Protein AF-A0AAJ5ZXT8-F1 (afdb_monomer_lite)

Secondary structure (DSSP, 8-state):
-EEEEE--STTHHHHHHHHHHTT-EEEEESSS-S-PPTTEEEEE---TTS-TTTTHHHHHHHHHTSSPPSEEEEEE-TTTTSSS-HHHHHHHHTS-HHHHHHHHHHHHHHHHHTTS-EEEEE-S-TTSS---EE-TTS----S---HHHHHHHHHHHHHSSTTTTEEEEE-

pLDDT: mean 96.76, std 3.16, range [70.38, 98.81]

Radius of gyration: 14.67 Å; chains: 1; bounding box: 32×32×39 Å

Structure (mmCIF, N/CA/C/O backbone):
data_AF-A0AAJ5ZXT8-F1
#
_entry.id   AF-A0AAJ5ZXT8-F1
#
loop_
_atom_site.group_PDB
_atom_site.id
_atom_site.type_symbol
_atom_site.label_atom_id
_atom_site.label_alt_id
_atom_site.label_comp_id
_atom_site.label_asym_id
_atom_site.label_entity_id
_atom_site.label_seq_id
_atom_site.pdbx_PDB_ins_code
_atom_site.Cartn_x
_atom_site.Cartn_y
_atom_site.Cartn_z
_atom_site.occupancy
_atom_site.B_iso_or_equiv
_atom_site.auth_seq_id
_atom_site.auth_comp_id
_atom_site.auth_asym_id
_atom_site.auth_atom_id
_atom_site.pdbx_PDB_model_num
ATOM 1 N N . MET A 1 1 ? -12.888 7.085 12.384 1.00 92.81 1 MET A N 1
ATOM 2 C CA . MET A 1 1 ? -12.187 5.865 11.916 1.00 92.81 1 MET A CA 1
ATOM 3 C C . MET A 1 1 ? -10.776 5.880 12.484 1.00 92.81 1 MET A C 1
ATOM 5 O O . MET A 1 1 ? -10.186 6.954 12.498 1.00 92.81 1 MET A O 1
ATOM 9 N N . GLN A 1 2 ? -10.264 4.747 12.971 1.00 97.31 2 GLN A N 1
ATOM 10 C CA . GLN A 1 2 ? -8.871 4.625 13.420 1.00 97.31 2 GLN A CA 1
ATOM 11 C C . GLN A 1 2 ? -8.020 4.089 12.271 1.00 97.31 2 GLN A C 1
ATOM 13 O O . GLN A 1 2 ? -8.406 3.110 11.633 1.00 97.31 2 GLN A O 1
ATOM 18 N N . VAL A 1 3 ? -6.889 4.733 11.994 1.00 98.56 3 VAL A N 1
ATOM 19 C CA . VAL A 1 3 ? -5.961 4.302 10.946 1.00 98.56 3 VAL A CA 1
ATOM 20 C C . VAL A 1 3 ? -4.563 4.204 11.524 1.00 98.56 3 VAL A C 1
ATOM 22 O O . VAL A 1 3 ? -4.071 5.150 12.140 1.00 98.56 3 VAL A O 1
ATOM 25 N N . ARG A 1 4 ? -3.902 3.075 11.281 1.00 98.50 4 ARG A N 1
ATOM 26 C CA . ARG A 1 4 ? -2.469 2.934 11.522 1.00 98.50 4 ARG A CA 1
ATOM 27 C C . ARG A 1 4 ? -1.750 2.845 10.187 1.00 98.50 4 ARG A C 1
ATOM 29 O O . ARG A 1 4 ? -2.021 1.926 9.425 1.00 98.50 4 ARG A O 1
ATOM 36 N N . ILE A 1 5 ? -0.834 3.771 9.927 1.00 98.62 5 ILE A N 1
ATOM 37 C CA . ILE A 1 5 ? 0.020 3.761 8.739 1.00 98.62 5 ILE A CA 1
ATOM 38 C C . ILE A 1 5 ? 1.406 3.262 9.139 1.00 98.62 5 ILE A C 1
ATOM 40 O O . ILE A 1 5 ? 2.017 3.803 10.060 1.00 98.62 5 ILE A O 1
ATOM 44 N N . ILE A 1 6 ? 1.901 2.248 8.438 1.00 98.12 6 ILE A N 1
ATOM 45 C CA . ILE A 1 6 ? 3.229 1.668 8.624 1.00 98.12 6 ILE A CA 1
ATOM 46 C C . ILE A 1 6 ? 4.048 1.925 7.367 1.00 98.12 6 ILE A C 1
ATOM 48 O O . ILE A 1 6 ? 3.629 1.555 6.272 1.00 98.12 6 ILE A O 1
ATOM 52 N N . GLY A 1 7 ? 5.209 2.552 7.516 1.00 91.88 7 GLY A N 1
ATOM 53 C CA . GLY A 1 7 ? 6.116 2.824 6.405 1.00 91.88 7 GLY A CA 1
ATOM 54 C C . GLY A 1 7 ? 7.110 3.937 6.720 1.00 91.88 7 GLY A C 1
ATOM 55 O O . GLY A 1 7 ? 6.911 4.723 7.645 1.00 91.88 7 GLY A O 1
ATOM 56 N N . GLY A 1 8 ? 8.180 4.016 5.929 1.00 70.38 8 GLY A N 1
ATOM 57 C CA . GLY A 1 8 ? 9.238 5.031 6.060 1.00 70.38 8 GLY A CA 1
ATOM 58 C C . GLY A 1 8 ? 9.292 6.039 4.908 1.00 70.38 8 GLY A C 1
ATOM 59 O O . GLY A 1 8 ? 10.249 6.800 4.804 1.00 70.38 8 GLY A O 1
ATOM 60 N N . GLU A 1 9 ? 8.300 6.022 4.019 1.00 76.56 9 GLU A N 1
ATOM 61 C CA . GLU A 1 9 ? 8.407 6.612 2.684 1.00 76.56 9 GLU A CA 1
ATOM 62 C C . GLU A 1 9 ? 7.702 7.960 2.506 1.00 76.56 9 GLU A C 1
ATOM 64 O O . GLU A 1 9 ? 6.891 8.405 3.323 1.00 76.56 9 GLU A O 1
ATOM 69 N N . LYS A 1 10 ? 7.966 8.583 1.348 1.00 86.31 10 LYS A N 1
ATOM 70 C CA . LYS A 1 10 ? 7.409 9.882 0.925 1.00 86.31 10 LYS A CA 1
ATOM 71 C C . LYS A 1 10 ? 5.878 9.957 0.945 1.00 86.31 10 LYS A C 1
ATOM 73 O O . LYS A 1 10 ? 5.347 11.057 1.054 1.00 86.31 10 LYS A O 1
ATOM 78 N N . LEU A 1 11 ? 5.174 8.827 0.842 1.00 94.88 11 LEU A N 1
ATOM 79 C CA . LEU A 1 11 ? 3.708 8.786 0.843 1.00 94.88 11 LEU A CA 1
ATOM 80 C C . LEU A 1 11 ? 3.083 8.818 2.244 1.00 94.88 11 LEU A C 1
ATOM 82 O O . LEU A 1 11 ? 1.918 9.185 2.362 1.00 94.88 11 LEU A O 1
ATOM 86 N N . VAL A 1 12 ? 3.829 8.500 3.309 1.00 96.88 12 VAL A N 1
ATOM 87 C CA . VAL A 1 12 ? 3.268 8.414 4.670 1.00 96.88 12 VAL A CA 1
ATOM 88 C C . VAL A 1 12 ? 2.681 9.750 5.116 1.00 96.88 12 VAL A C 1
ATOM 90 O O . VAL A 1 12 ? 1.525 9.805 5.525 1.00 96.88 12 VAL A O 1
ATOM 93 N N . ALA A 1 13 ? 3.453 10.833 5.005 1.00 97.31 13 ALA A N 1
ATOM 94 C CA . ALA A 1 13 ? 3.009 12.165 5.408 1.00 97.31 13 ALA A CA 1
ATOM 95 C C . ALA A 1 13 ? 1.780 12.668 4.620 1.00 97.31 13 ALA A C 1
ATOM 97 O O . ALA A 1 13 ? 0.796 13.035 5.264 1.00 97.31 13 ALA A O 1
ATOM 98 N N . PRO A 1 14 ? 1.766 12.665 3.270 1.00 97.75 14 PRO A N 1
ATOM 99 C CA . PRO A 1 14 ? 0.607 13.152 2.525 1.00 97.75 14 PRO A CA 1
ATOM 100 C C . PRO A 1 14 ? -0.636 12.264 2.692 1.00 97.75 14 PRO A C 1
ATOM 102 O O . PRO A 1 14 ? -1.737 12.799 2.791 1.00 97.75 14 PRO A O 1
ATOM 105 N N . VAL A 1 15 ? -0.494 10.934 2.803 1.00 98.50 15 VAL A N 1
ATOM 106 C CA . VAL A 1 15 ? -1.635 10.041 3.091 1.00 98.50 15 VAL A CA 1
ATOM 107 C C . VAL A 1 15 ? -2.176 10.284 4.503 1.00 98.50 15 VAL A C 1
ATOM 109 O O . VAL A 1 15 ? -3.389 10.389 4.685 1.00 98.50 15 VAL A O 1
ATOM 112 N N . ALA A 1 16 ? -1.299 10.427 5.504 1.00 98.38 16 ALA A N 1
ATOM 113 C CA . ALA A 1 16 ? -1.702 10.742 6.874 1.00 98.38 16 ALA A CA 1
ATOM 114 C C . ALA A 1 16 ? -2.448 12.079 6.954 1.00 98.38 16 ALA A C 1
ATOM 116 O O . ALA A 1 16 ? -3.485 12.167 7.616 1.00 98.38 16 ALA A O 1
ATOM 117 N N . GLN A 1 17 ? -1.944 13.100 6.256 1.00 98.38 17 GLN A N 1
ATOM 118 C CA . GLN A 1 17 ? -2.580 14.410 6.176 1.00 98.38 17 GLN A CA 1
ATOM 119 C C . GLN A 1 17 ? -3.979 14.303 5.558 1.00 98.38 17 GLN A C 1
ATOM 121 O O . GLN A 1 17 ? -4.947 14.703 6.202 1.00 98.38 17 GLN A O 1
ATOM 126 N N . ALA A 1 18 ? -4.103 13.695 4.374 1.00 98.44 18 ALA A N 1
ATOM 127 C CA . ALA A 1 18 ? -5.384 13.558 3.679 1.00 98.44 18 ALA A CA 1
ATOM 128 C C . ALA A 1 18 ? -6.428 12.796 4.517 1.00 98.44 18 ALA A C 1
ATOM 130 O O . ALA A 1 18 ? -7.595 13.177 4.578 1.00 98.44 18 ALA A O 1
ATOM 131 N N . LEU A 1 19 ? -6.014 11.735 5.218 1.00 98.56 19 LEU A N 1
ATOM 132 C CA . LEU A 1 19 ? -6.896 10.977 6.109 1.00 98.56 19 LEU A CA 1
ATOM 133 C C . LEU A 1 19 ? -7.309 11.777 7.352 1.00 98.56 19 LEU A C 1
ATOM 135 O O . LEU A 1 19 ? -8.462 11.697 7.779 1.00 98.56 19 LEU A O 1
ATOM 139 N N . THR A 1 20 ? -6.393 12.563 7.921 1.00 98.38 20 THR A N 1
ATOM 140 C CA . THR A 1 20 ? -6.683 13.436 9.071 1.00 98.38 20 THR A CA 1
ATOM 141 C C . THR A 1 20 ? -7.670 14.538 8.692 1.00 98.38 20 THR A C 1
ATOM 143 O O . THR A 1 20 ? -8.611 14.801 9.438 1.00 98.38 20 THR A O 1
ATOM 146 N N . GLU A 1 21 ? -7.518 15.136 7.507 1.00 98.00 21 GLU A N 1
ATOM 147 C CA . GLU A 1 21 ? -8.456 16.125 6.954 1.00 98.00 21 GLU A CA 1
ATOM 148 C C . GLU A 1 21 ? -9.865 15.540 6.741 1.00 98.00 21 GLU 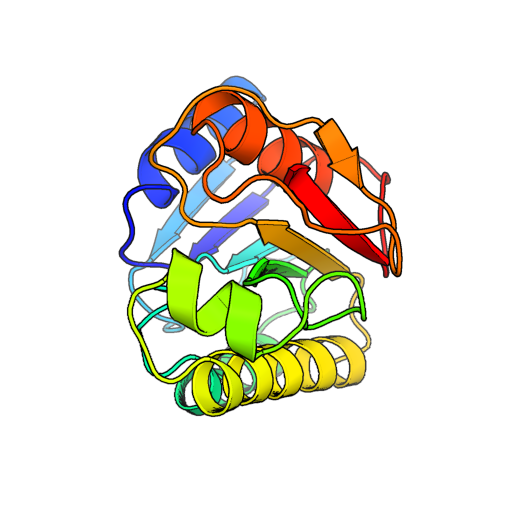A C 1
ATOM 150 O O . GLU A 1 21 ? -10.858 16.253 6.871 1.00 98.00 21 GLU A O 1
ATOM 155 N N . GLN A 1 22 ? -9.973 14.226 6.512 1.00 96.69 22 GLN A N 1
ATOM 156 C CA . GLN A 1 22 ? -11.243 13.485 6.459 1.00 96.69 22 GLN A CA 1
ATOM 157 C C . GLN A 1 22 ? -11.748 13.010 7.839 1.00 96.69 22 GLN A C 1
ATOM 159 O O . GLN A 1 22 ? -12.724 12.263 7.926 1.00 96.69 22 GLN A O 1
ATOM 164 N N . GLY A 1 23 ? -11.107 13.431 8.935 1.00 96.94 23 GLY A N 1
ATOM 165 C CA . GLY A 1 23 ? -11.522 13.127 10.308 1.00 96.94 23 GLY A CA 1
ATOM 166 C C . GLY A 1 23 ? -11.089 11.752 10.830 1.00 96.94 23 GLY A C 1
ATOM 167 O O . GLY A 1 23 ? -11.644 11.264 11.820 1.00 96.94 23 GLY A O 1
ATOM 168 N N . ALA A 1 24 ? -10.123 11.091 10.186 1.00 97.44 24 ALA A N 1
ATOM 169 C CA . ALA A 1 24 ? -9.523 9.876 10.727 1.00 97.44 24 ALA A CA 1
ATOM 170 C C . ALA A 1 24 ? -8.566 10.195 11.889 1.00 97.44 24 ALA A C 1
ATOM 172 O O . ALA A 1 24 ? -7.807 11.161 11.845 1.00 97.44 24 ALA A O 1
ATOM 173 N N . ALA A 1 25 ? -8.558 9.341 12.912 1.00 97.81 25 ALA A N 1
ATOM 174 C CA . ALA A 1 25 ? -7.510 9.338 13.925 1.00 97.81 25 ALA A CA 1
ATOM 175 C C . ALA A 1 25 ? -6.335 8.509 13.390 1.00 97.81 25 ALA A C 1
ATOM 177 O O . ALA A 1 25 ? -6.419 7.279 13.349 1.00 97.81 25 ALA A O 1
ATOM 178 N N . VAL A 1 26 ? -5.278 9.183 12.930 1.00 98.19 26 VAL A N 1
ATOM 179 C CA . VAL A 1 26 ? -4.131 8.553 12.260 1.00 98.19 26 VAL A CA 1
ATOM 180 C C . VAL A 1 26 ? -2.951 8.403 13.219 1.00 98.19 26 VAL A C 1
ATOM 182 O O . VAL A 1 26 ? -2.528 9.367 13.850 1.00 98.19 26 VAL A O 1
ATOM 185 N N . THR A 1 27 ? -2.385 7.200 13.288 1.00 97.44 27 THR A N 1
ATOM 186 C CA . THR A 1 27 ? -1.085 6.929 13.921 1.00 97.44 27 THR A CA 1
ATOM 187 C C . THR A 1 27 ? -0.103 6.445 12.863 1.00 97.44 27 THR A C 1
ATOM 189 O O . THR A 1 27 ? -0.434 5.545 12.094 1.00 97.44 27 THR A O 1
ATOM 192 N N . THR A 1 28 ? 1.101 7.011 12.823 1.00 97.50 28 THR A N 1
ATOM 193 C CA . THR A 1 28 ? 2.173 6.581 11.915 1.00 97.50 28 THR A CA 1
ATOM 194 C C . THR A 1 28 ? 3.270 5.864 12.701 1.00 97.50 28 THR A C 1
ATOM 196 O O . THR A 1 28 ? 3.685 6.325 13.764 1.00 97.50 28 THR A O 1
ATOM 199 N N . THR A 1 29 ? 3.746 4.726 12.196 1.00 96.44 29 THR A N 1
ATOM 200 C CA . THR A 1 29 ? 4.896 4.001 12.757 1.00 96.44 29 THR A CA 1
ATOM 201 C C . THR A 1 29 ? 5.874 3.615 11.654 1.00 96.44 29 THR A C 1
ATOM 203 O O . THR A 1 29 ? 5.479 3.375 10.516 1.00 96.44 29 THR A O 1
ATOM 206 N N . ALA A 1 30 ? 7.163 3.548 11.990 1.00 92.62 30 ALA A N 1
ATOM 207 C CA . ALA A 1 30 ? 8.193 3.125 11.039 1.00 92.62 30 ALA A CA 1
ATOM 208 C C . ALA A 1 30 ? 8.189 1.604 10.806 1.00 92.62 30 ALA A C 1
ATOM 210 O O . ALA A 1 30 ? 8.618 1.141 9.755 1.00 92.62 30 ALA A O 1
ATOM 211 N N . ASP A 1 31 ? 7.695 0.842 11.782 1.00 94.06 31 ASP A N 1
ATOM 212 C CA . ASP A 1 31 ? 7.704 -0.615 11.790 1.00 94.06 31 ASP A CA 1
ATOM 213 C C . ASP A 1 31 ? 6.366 -1.193 12.283 1.00 94.06 31 ASP A C 1
ATOM 215 O O . ASP A 1 31 ? 5.409 -0.473 12.609 1.00 94.06 31 ASP A O 1
ATOM 219 N N . PHE A 1 32 ? 6.317 -2.522 12.339 1.00 96.94 32 PHE A N 1
ATOM 220 C CA . PHE A 1 32 ? 5.165 -3.298 12.775 1.00 96.94 32 PHE A CA 1
ATOM 221 C C . PHE A 1 32 ? 5.058 -3.458 14.290 1.00 96.94 32 PHE A C 1
ATOM 223 O O . PHE A 1 32 ? 4.225 -4.239 14.717 1.00 96.94 32 PHE A O 1
ATOM 230 N N . SER A 1 33 ? 5.832 -2.760 15.128 1.00 95.56 33 SER A N 1
ATOM 231 C CA . SER A 1 33 ? 5.839 -2.956 16.592 1.00 95.56 33 SER A CA 1
ATOM 232 C C . SER A 1 33 ? 4.494 -2.650 17.284 1.00 95.56 33 SER A C 1
ATOM 234 O O . SER A 1 33 ? 3.580 -2.061 16.709 1.00 95.56 33 SER A O 1
ATOM 236 N N . GLY A 1 34 ? 4.320 -3.074 18.540 1.00 95.44 34 GLY A N 1
ATOM 237 C CA . GLY A 1 34 ? 3.085 -2.827 19.304 1.00 95.44 34 GLY A CA 1
ATOM 238 C C . GLY A 1 34 ? 1.875 -3.617 18.790 1.00 95.44 34 GLY A C 1
ATOM 239 O O . GLY A 1 34 ? 2.040 -4.685 18.201 1.00 95.44 34 GLY A O 1
ATOM 240 N N . THR A 1 35 ? 0.664 -3.105 19.021 1.00 96.81 35 THR A N 1
ATOM 241 C CA . THR A 1 35 ? -0.609 -3.739 18.626 1.00 96.81 35 THR A CA 1
ATOM 242 C C . THR A 1 35 ? -1.534 -2.749 17.914 1.00 96.81 35 THR A C 1
ATOM 244 O O . THR A 1 35 ? -1.295 -1.539 17.923 1.00 96.81 35 THR A O 1
ATOM 247 N N . LEU A 1 36 ? -2.579 -3.256 17.258 1.00 97.44 36 LEU A N 1
ATOM 248 C CA . LEU A 1 36 ? -3.667 -2.436 16.724 1.00 97.44 36 LEU A CA 1
ATOM 249 C C . LEU A 1 36 ? -4.722 -2.175 17.806 1.00 97.44 36 LEU A C 1
ATOM 251 O O . LEU A 1 36 ? -4.976 -3.017 18.668 1.00 97.44 36 LEU A O 1
ATOM 255 N N . ALA A 1 37 ? -5.370 -1.013 17.742 1.00 95.19 37 ALA A N 1
ATOM 256 C CA . ALA A 1 37 ? -6.620 -0.796 18.460 1.00 95.19 37 ALA A CA 1
ATOM 257 C C . ALA A 1 37 ? -7.775 -1.508 17.720 1.00 95.19 37 ALA A C 1
ATOM 259 O O . ALA A 1 37 ? -7.677 -1.713 16.506 1.00 95.19 37 ALA A O 1
ATOM 260 N N . PRO A 1 38 ? -8.888 -1.851 18.395 1.00 92.88 38 PRO A N 1
ATOM 261 C CA . PRO A 1 38 ? -10.069 -2.400 17.726 1.00 92.88 38 PRO A CA 1
ATOM 262 C C . PRO A 1 38 ? -10.552 -1.519 16.565 1.00 92.88 38 PRO A C 1
ATOM 264 O O . PRO A 1 38 ? -10.468 -0.290 16.641 1.00 92.88 38 PRO A O 1
ATOM 267 N N . GLU A 1 39 ? -11.080 -2.143 15.508 1.00 92.25 39 GLU A N 1
ATOM 268 C CA . GLU A 1 39 ? -11.617 -1.457 14.319 1.00 92.25 39 GLU A CA 1
ATOM 269 C C . GLU A 1 39 ? -10.598 -0.552 13.590 1.00 92.25 39 GLU A C 1
ATOM 271 O O . GLU A 1 39 ? -10.969 0.423 12.927 1.00 92.25 39 GLU A O 1
ATOM 276 N N . THR A 1 40 ? -9.297 -0.843 13.715 1.00 98.12 40 THR A N 1
ATOM 277 C CA . THR A 1 40 ? -8.240 -0.105 13.007 1.00 98.12 40 THR A CA 1
ATOM 278 C C . THR A 1 40 ? -8.133 -0.577 11.563 1.00 98.12 40 THR A C 1
ATOM 280 O O . THR A 1 40 ? -7.991 -1.772 11.307 1.00 98.12 40 THR A O 1
ATOM 283 N N . THR A 1 41 ? -8.133 0.363 10.618 1.00 98.56 41 THR A N 1
ATOM 284 C CA . THR A 1 41 ? -7.638 0.110 9.262 1.00 98.56 41 THR A CA 1
ATOM 285 C C . THR A 1 41 ? -6.113 0.173 9.282 1.00 98.56 41 THR A C 1
ATOM 287 O O . THR A 1 41 ? -5.534 1.208 9.627 1.00 98.56 41 THR A O 1
ATOM 290 N N . LEU A 1 42 ? -5.462 -0.930 8.927 1.00 98.69 42 LEU A N 1
ATOM 291 C CA . LEU A 1 42 ? -4.015 -1.006 8.782 1.00 98.69 42 LEU A CA 1
ATOM 292 C C . LEU A 1 42 ? -3.632 -0.589 7.360 1.00 98.69 42 LEU A C 1
ATOM 294 O O . LEU A 1 42 ? -4.120 -1.168 6.398 1.00 98.69 42 LEU A O 1
ATOM 298 N N . VAL A 1 43 ? -2.761 0.404 7.222 1.00 98.81 43 VAL A N 1
ATOM 299 C CA . VAL A 1 43 ? -2.246 0.884 5.936 1.00 98.81 43 VAL A CA 1
ATOM 300 C C . VAL A 1 43 ? -0.751 0.632 5.901 1.00 98.81 43 VAL A C 1
ATOM 302 O O . VAL A 1 43 ? -0.009 1.192 6.703 1.00 98.81 43 VAL A O 1
ATOM 305 N N . TRP A 1 44 ? -0.295 -0.198 4.978 1.00 98.56 44 TRP A N 1
ATOM 306 C CA . TRP A 1 44 ? 1.113 -0.498 4.793 1.00 98.56 44 TRP A CA 1
ATOM 307 C C . TRP A 1 44 ? 1.631 0.169 3.521 1.00 98.56 44 TRP A C 1
ATOM 309 O O . TRP A 1 44 ? 1.187 -0.130 2.415 1.00 98.56 44 TRP A O 1
ATOM 319 N N . LEU A 1 45 ? 2.571 1.097 3.697 1.00 98.06 45 LEU A N 1
ATOM 320 C CA . LEU A 1 45 ? 3.238 1.853 2.640 1.00 98.06 45 LEU A CA 1
ATOM 321 C C . LEU A 1 45 ? 4.733 1.478 2.626 1.00 98.06 45 LEU A C 1
ATOM 323 O O . LEU A 1 45 ? 5.564 2.262 3.104 1.00 98.06 45 LEU A O 1
ATOM 327 N N . PRO A 1 46 ? 5.089 0.258 2.178 1.00 96.06 46 PRO A N 1
ATOM 328 C CA . PRO A 1 46 ? 6.480 -0.168 2.119 1.00 96.06 46 PRO A CA 1
ATOM 329 C C . PRO A 1 46 ? 7.295 0.694 1.150 1.00 96.06 46 PRO A C 1
ATOM 331 O O . PRO A 1 46 ? 6.768 1.274 0.201 1.00 96.06 46 PRO A O 1
ATOM 334 N N . ASN A 1 47 ? 8.615 0.723 1.352 1.00 94.88 47 ASN A N 1
ATOM 335 C CA . ASN A 1 47 ? 9.517 1.114 0.274 1.00 94.88 47 ASN A CA 1
ATOM 336 C C . ASN A 1 47 ? 9.413 0.063 -0.834 1.00 94.88 47 ASN A C 1
ATOM 338 O O . ASN A 1 47 ? 9.747 -1.090 -0.559 1.00 94.88 47 ASN A O 1
ATOM 342 N N . PRO A 1 48 ? 9.015 0.425 -2.066 1.00 94.38 48 PRO A N 1
ATOM 343 C CA . PRO A 1 48 ? 8.904 -0.553 -3.138 1.00 94.38 48 PRO A CA 1
ATOM 344 C C . PRO A 1 48 ? 10.253 -1.205 -3.464 1.00 94.38 48 PRO A C 1
ATOM 346 O O . PRO A 1 48 ? 10.279 -2.325 -3.930 1.00 94.38 48 PRO A O 1
ATOM 349 N N . LEU A 1 49 ? 11.387 -0.549 -3.211 1.00 95.31 49 LEU A N 1
ATOM 350 C CA . LEU A 1 49 ? 12.723 -1.126 -3.417 1.00 95.31 49 LEU A CA 1
ATOM 351 C C . LEU A 1 49 ? 13.315 -1.764 -2.150 1.00 95.31 49 LEU A C 1
ATOM 353 O O . LEU A 1 49 ? 14.458 -2.221 -2.174 1.00 95.31 49 LEU A O 1
ATOM 357 N N . GLY A 1 50 ? 12.583 -1.733 -1.035 1.00 93.50 50 GLY A N 1
ATOM 358 C CA . GLY A 1 50 ? 12.964 -2.425 0.191 1.00 93.50 50 GLY A CA 1
ATOM 359 C C . GLY A 1 50 ? 12.633 -3.920 0.130 1.00 93.50 50 GLY A C 1
ATOM 360 O O . GLY A 1 50 ? 11.955 -4.356 -0.797 1.00 93.50 50 GLY A O 1
ATOM 361 N N . PRO A 1 51 ? 13.066 -4.700 1.133 1.00 93.19 51 PRO A N 1
ATOM 362 C CA . PRO A 1 51 ? 12.817 -6.139 1.199 1.00 93.19 51 PRO A CA 1
ATOM 363 C C . PRO A 1 51 ? 11.377 -6.418 1.657 1.00 93.19 51 PRO A C 1
ATOM 365 O O . PRO A 1 51 ? 11.124 -6.805 2.798 1.00 93.19 51 PRO A O 1
ATOM 368 N N . VAL A 1 52 ? 10.399 -6.161 0.788 1.00 96.06 52 VAL A N 1
ATOM 369 C CA . VAL A 1 52 ? 8.971 -6.226 1.146 1.00 96.06 52 VAL A CA 1
ATOM 370 C C . VAL A 1 52 ? 8.569 -7.632 1.581 1.00 96.06 52 VAL A C 1
ATOM 372 O O . VAL A 1 52 ? 7.796 -7.777 2.527 1.00 96.06 52 VAL A O 1
ATOM 375 N N . GLY A 1 53 ? 9.144 -8.660 0.952 1.00 94.88 53 GLY A N 1
ATOM 376 C CA . GLY A 1 53 ? 8.904 -10.054 1.322 1.00 94.88 53 GLY A CA 1
ATOM 377 C C . GLY A 1 53 ? 9.372 -10.406 2.740 1.00 94.88 53 GLY A C 1
ATOM 378 O O . GLY A 1 53 ? 8.684 -11.153 3.436 1.00 94.88 53 GLY A O 1
ATOM 379 N N . ASP A 1 54 ? 10.479 -9.822 3.204 1.00 95.75 54 ASP A N 1
ATOM 380 C CA . ASP A 1 54 ? 11.024 -10.086 4.545 1.00 95.75 54 ASP A CA 1
ATOM 381 C C . ASP A 1 54 ? 10.135 -9.491 5.649 1.00 95.75 54 ASP A C 1
ATOM 383 O O . ASP A 1 54 ? 10.046 -10.034 6.749 1.00 95.75 54 ASP A O 1
ATOM 387 N N . LEU A 1 55 ? 9.421 -8.404 5.343 1.00 97.12 55 LEU A N 1
ATOM 388 C CA . LEU A 1 55 ? 8.525 -7.712 6.275 1.00 97.12 55 LEU A CA 1
ATOM 389 C C . LEU A 1 55 ? 7.178 -8.423 6.480 1.00 97.12 55 LEU A C 1
ATOM 391 O O . LEU A 1 55 ? 6.413 -8.063 7.375 1.00 97.12 55 LEU A O 1
ATOM 395 N N . VAL A 1 56 ? 6.866 -9.437 5.671 1.00 97.94 56 VAL A N 1
ATOM 396 C CA . VAL A 1 56 ? 5.582 -10.146 5.743 1.00 97.94 56 VAL A CA 1
ATOM 397 C C . VAL A 1 56 ? 5.410 -10.881 7.070 1.00 97.94 56 VAL A C 1
ATOM 399 O O . VAL A 1 56 ? 4.321 -10.868 7.640 1.00 97.94 56 VAL A O 1
ATOM 402 N N . ALA A 1 57 ? 6.478 -11.483 7.602 1.00 97.75 57 ALA A N 1
ATOM 403 C CA . ALA A 1 57 ? 6.419 -12.154 8.900 1.00 97.75 57 ALA A CA 1
ATOM 404 C C . ALA A 1 57 ? 6.042 -11.176 10.027 1.00 97.75 57 ALA A C 1
ATOM 406 O O . ALA A 1 57 ? 5.263 -11.521 10.915 1.00 97.75 57 ALA A O 1
ATOM 407 N N . ASP A 1 58 ? 6.534 -9.939 9.953 1.00 98.12 58 ASP A N 1
ATOM 408 C CA . ASP A 1 58 ? 6.223 -8.891 10.923 1.00 98.12 58 ASP A CA 1
ATOM 409 C C . ASP A 1 58 ? 4.777 -8.389 10.795 1.00 98.12 58 ASP A C 1
ATOM 411 O O . ASP A 1 58 ? 4.123 -8.133 11.813 1.00 98.12 58 ASP A O 1
ATOM 415 N N . LEU A 1 59 ? 4.260 -8.289 9.563 1.00 98.19 59 LEU A N 1
ATOM 416 C CA . LEU A 1 59 ? 2.849 -8.000 9.292 1.00 98.19 59 LEU A CA 1
ATOM 417 C C . LEU A 1 59 ? 1.940 -9.068 9.913 1.00 98.19 59 LEU A C 1
ATOM 419 O O . LEU A 1 59 ? 1.037 -8.721 10.675 1.00 98.19 59 LEU A O 1
ATOM 423 N N . VAL A 1 60 ? 2.199 -10.348 9.627 1.00 98.19 60 VAL A N 1
ATOM 424 C CA . VAL A 1 60 ? 1.429 -11.478 10.175 1.00 98.19 60 VAL A CA 1
ATOM 425 C C . VAL A 1 60 ? 1.480 -11.449 11.698 1.00 98.19 60 VAL A C 1
ATOM 427 O O . VAL A 1 60 ? 0.445 -11.429 12.358 1.00 98.19 60 VAL A O 1
ATOM 430 N N . ALA A 1 61 ? 2.677 -11.305 12.271 1.00 98.31 61 ALA A N 1
ATOM 431 C CA . ALA A 1 61 ? 2.840 -11.240 13.714 1.00 98.31 61 ALA A CA 1
ATOM 432 C C . ALA A 1 61 ? 2.098 -10.053 14.348 1.00 98.31 61 ALA A C 1
ATOM 434 O O . ALA A 1 61 ? 1.716 -10.139 15.517 1.00 98.31 61 ALA A O 1
ATOM 435 N N . LEU A 1 62 ? 1.955 -8.913 13.654 1.00 98.50 62 LEU A N 1
ATOM 436 C CA . LEU A 1 62 ? 1.174 -7.769 14.137 1.00 98.50 62 LEU A CA 1
ATOM 437 C C . LEU A 1 62 ? -0.316 -8.087 14.149 1.00 98.50 62 LEU A C 1
ATOM 439 O O . LEU A 1 62 ? -0.985 -7.750 15.128 1.00 98.50 62 LEU A O 1
ATOM 443 N N . VAL A 1 63 ? -0.817 -8.709 13.087 1.00 97.56 63 VAL A N 1
ATOM 444 C CA . VAL A 1 63 ? -2.221 -9.101 12.973 1.00 97.56 63 VAL A CA 1
ATOM 445 C C . VAL A 1 63 ? -2.571 -10.146 14.035 1.00 97.56 63 VAL A C 1
ATOM 447 O O . VAL A 1 63 ? -3.493 -9.908 14.810 1.00 97.56 63 VAL A O 1
ATOM 450 N N . ASP A 1 64 ? -1.763 -11.199 14.183 1.00 97.19 64 ASP A N 1
ATOM 451 C CA . ASP A 1 64 ? -1.992 -12.300 15.135 1.00 97.19 64 ASP A CA 1
ATOM 452 C C . ASP A 1 64 ? -2.115 -11.840 16.593 1.00 97.19 64 ASP A C 1
ATOM 454 O O . ASP A 1 64 ? -2.896 -12.380 17.377 1.00 97.19 64 ASP A O 1
ATOM 458 N N . ARG A 1 65 ? -1.322 -10.839 16.991 1.00 97.25 65 ARG A N 1
ATOM 459 C CA . ARG A 1 65 ? -1.297 -10.339 18.378 1.00 97.25 65 ARG A CA 1
ATOM 460 C C . ARG A 1 65 ? -2.243 -9.167 18.637 1.00 97.25 65 ARG A C 1
ATOM 462 O O . ARG A 1 65 ? -2.238 -8.618 19.741 1.00 97.25 65 ARG A O 1
ATOM 469 N N . SER A 1 66 ? -2.991 -8.735 17.629 1.00 97.94 66 SER A N 1
ATOM 470 C CA . SER A 1 66 ? -3.903 -7.596 17.712 1.00 97.94 66 SER A CA 1
ATOM 471 C C . SER A 1 66 ? -5.361 -8.056 17.638 1.00 97.94 66 SER A C 1
ATOM 473 O O . SER A 1 66 ? -5.649 -9.148 17.158 1.00 97.94 66 SER A O 1
ATOM 475 N N . PRO A 1 67 ? -6.329 -7.229 18.073 1.00 96.56 67 PRO A N 1
ATOM 476 C CA . PRO A 1 67 ? -7.696 -7.359 17.584 1.00 96.56 67 PRO A CA 1
ATOM 477 C C . PRO A 1 67 ? -7.706 -7.352 16.050 1.00 96.56 67 PRO A C 1
ATOM 479 O O . PRO A 1 67 ? -6.895 -6.647 15.441 1.00 96.56 67 PRO A O 1
ATOM 482 N N . ALA A 1 68 ? -8.644 -8.089 15.449 1.00 95.31 68 ALA A N 1
ATOM 483 C CA . ALA A 1 68 ? -8.772 -8.166 13.998 1.00 95.31 68 ALA A CA 1
ATOM 484 C C . ALA A 1 68 ? -8.825 -6.751 13.383 1.00 95.31 68 ALA A C 1
ATOM 486 O O . ALA A 1 68 ? -9.627 -5.918 13.834 1.00 95.31 68 ALA A O 1
ATOM 487 N N . PRO A 1 69 ? -7.970 -6.441 12.390 1.00 97.06 69 PRO A N 1
ATOM 488 C CA . PRO A 1 69 ? -8.049 -5.173 11.689 1.00 97.06 69 PRO A CA 1
ATOM 489 C C . PRO A 1 69 ? -9.383 -5.080 10.948 1.00 97.06 69 PRO A C 1
ATOM 491 O O . PRO A 1 69 ? -9.892 -6.066 10.417 1.00 97.06 69 PRO A O 1
ATOM 494 N N . LYS A 1 70 ? -9.922 -3.863 10.848 1.00 97.25 70 LYS A N 1
ATOM 495 C CA . LYS A 1 70 ? -11.113 -3.610 10.028 1.00 97.25 70 LYS A CA 1
ATOM 496 C C . LYS A 1 70 ? -10.833 -3.928 8.556 1.00 97.25 70 LYS A C 1
ATOM 498 O O . LYS A 1 70 ? -11.692 -4.466 7.862 1.00 97.25 70 LYS A O 1
ATOM 503 N N . ARG A 1 71 ? -9.645 -3.535 8.083 1.00 97.81 71 ARG A N 1
ATOM 504 C CA . ARG A 1 71 ? -9.082 -3.916 6.785 1.00 97.81 71 ARG A CA 1
ATOM 505 C C . ARG A 1 71 ? -7.579 -3.682 6.728 1.00 97.81 71 ARG A C 1
ATOM 507 O O . ARG A 1 71 ? -7.045 -2.920 7.539 1.00 97.81 71 ARG A O 1
ATOM 514 N N . ILE A 1 72 ? -6.945 -4.247 5.708 1.00 98.69 72 ILE A N 1
ATOM 515 C CA . ILE A 1 72 ? -5.545 -4.020 5.347 1.00 98.69 72 ILE A CA 1
ATOM 516 C C . ILE A 1 72 ? -5.486 -3.314 3.986 1.00 98.69 72 ILE A C 1
ATOM 518 O O . ILE A 1 72 ? -6.051 -3.785 3.010 1.00 98.69 72 ILE A O 1
ATOM 522 N N . VAL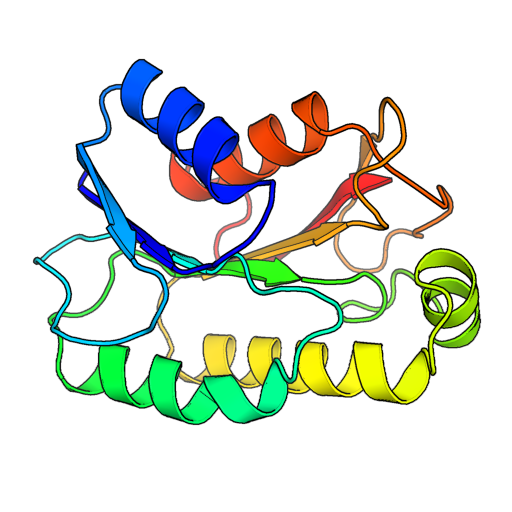 A 1 73 ? -4.802 -2.179 3.891 1.00 98.75 73 VAL A N 1
ATOM 523 C CA . VAL A 1 73 ? -4.520 -1.511 2.614 1.00 98.75 73 VAL A CA 1
ATOM 524 C C . VAL A 1 73 ? -3.018 -1.519 2.398 1.00 98.75 73 VAL A C 1
ATOM 526 O O . VAL A 1 73 ? -2.290 -0.982 3.227 1.00 98.75 73 VAL A O 1
ATOM 529 N N . MET A 1 74 ? -2.545 -2.102 1.303 1.00 98.62 74 MET A N 1
ATOM 530 C CA . MET A 1 74 ? -1.121 -2.126 0.963 1.00 98.62 74 MET A CA 1
ATOM 531 C C . MET A 1 74 ? -0.865 -1.292 -0.289 1.00 98.62 74 MET A C 1
ATOM 533 O O . MET A 1 74 ? -1.597 -1.407 -1.269 1.00 98.62 74 MET A O 1
ATOM 537 N N . HIS A 1 75 ? 0.195 -0.484 -0.280 1.00 98.31 75 HIS A N 1
ATOM 538 C CA . HIS A 1 75 ? 0.760 0.091 -1.500 1.00 98.31 75 HIS A CA 1
ATOM 539 C C . HIS A 1 75 ? 1.847 -0.838 -2.044 1.00 98.31 75 HIS A C 1
ATOM 541 O O . HIS A 1 75 ? 2.805 -1.157 -1.345 1.00 98.31 75 HIS A O 1
ATOM 547 N N . GLY A 1 76 ? 1.679 -1.303 -3.276 1.00 97.12 76 GLY A N 1
ATOM 548 C CA . GLY A 1 76 ? 2.605 -2.198 -3.953 1.00 97.12 76 GLY A CA 1
ATOM 549 C C . GLY A 1 76 ? 2.900 -1.769 -5.386 1.00 97.12 76 GLY A C 1
ATOM 550 O O . GLY A 1 76 ? 2.572 -0.662 -5.822 1.00 97.12 76 GLY A O 1
ATOM 551 N N . VAL A 1 77 ? 3.528 -2.674 -6.133 1.00 98.06 77 VAL A N 1
ATOM 552 C CA . VA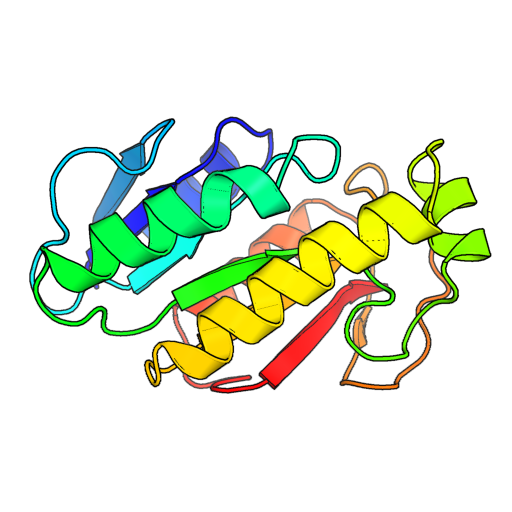L A 1 77 ? 3.991 -2.428 -7.505 1.00 98.06 77 VAL A CA 1
ATOM 553 C C . VAL A 1 77 ? 3.072 -3.070 -8.557 1.00 98.06 77 VAL A C 1
ATOM 555 O O . VAL A 1 77 ? 2.389 -4.059 -8.257 1.00 98.06 77 VAL A O 1
ATOM 558 N N . PRO A 1 78 ? 3.064 -2.555 -9.804 1.00 98.38 78 PRO A N 1
ATOM 559 C CA . PRO A 1 78 ? 2.458 -3.226 -10.948 1.00 98.38 78 PRO A CA 1
ATOM 560 C C . PRO A 1 78 ? 3.131 -4.579 -11.212 1.00 98.38 78 PRO A C 1
ATOM 562 O O . PRO A 1 78 ? 4.231 -4.850 -10.736 1.00 98.38 78 PRO A O 1
ATOM 565 N N . GLY A 1 79 ? 2.467 -5.433 -11.979 1.00 97.81 79 GLY A N 1
ATOM 566 C CA . GLY A 1 79 ? 2.865 -6.805 -12.292 1.00 97.81 79 GLY A CA 1
ATOM 567 C C . GLY A 1 79 ? 2.372 -7.850 -11.293 1.00 97.81 79 GLY A C 1
ATOM 568 O O . GLY A 1 79 ? 2.427 -9.040 -11.577 1.00 97.81 79 GLY A O 1
ATOM 569 N N . THR A 1 80 ? 1.833 -7.429 -10.148 1.00 97.62 80 THR A N 1
ATOM 570 C CA . THR A 1 80 ? 1.256 -8.334 -9.136 1.00 97.62 80 THR A CA 1
ATOM 571 C C . THR A 1 80 ? -0.176 -8.782 -9.446 1.00 97.62 80 THR A C 1
ATOM 573 O O . THR A 1 80 ? -0.660 -9.709 -8.808 1.00 97.62 80 THR A O 1
ATOM 576 N N . ALA A 1 81 ? -0.841 -8.158 -10.426 1.00 97.19 81 ALA A N 1
ATOM 577 C CA . ALA A 1 81 ? -2.164 -8.566 -10.917 1.00 97.19 81 ALA A CA 1
ATOM 578 C C . ALA A 1 81 ? -2.238 -8.469 -12.453 1.00 97.19 81 ALA A C 1
ATOM 580 O O . ALA A 1 81 ? -3.152 -7.860 -13.006 1.00 97.19 81 ALA A O 1
ATOM 581 N N . ASP A 1 82 ? -1.213 -9.011 -13.123 1.00 95.94 82 ASP A N 1
ATOM 582 C CA . ASP A 1 82 ? -1.127 -9.180 -14.585 1.00 95.94 82 ASP A CA 1
ATOM 583 C C . ASP A 1 82 ? -1.292 -7.899 -15.433 1.00 95.94 82 ASP A C 1
ATOM 585 O O . ASP A 1 82 ? -1.627 -7.952 -16.613 1.00 95.94 82 ASP A O 1
ATOM 589 N N . ASP A 1 83 ? -1.021 -6.726 -14.862 1.00 97.12 83 ASP A N 1
ATOM 590 C CA . ASP A 1 83 ? -1.140 -5.425 -15.535 1.00 97.12 83 ASP A CA 1
ATOM 591 C C . ASP A 1 83 ? 0.173 -4.892 -16.120 1.00 97.12 83 ASP A C 1
ATOM 593 O O . ASP A 1 83 ? 0.153 -3.966 -16.928 1.00 97.12 83 ASP A O 1
ATOM 597 N N . ALA A 1 84 ? 1.321 -5.441 -15.733 1.00 98.12 84 ALA A N 1
ATOM 598 C CA . ALA A 1 84 ? 2.620 -5.068 -16.280 1.00 98.12 84 ALA A CA 1
ATOM 599 C C . ALA A 1 84 ? 3.567 -6.270 -16.279 1.00 98.12 84 ALA A C 1
ATOM 601 O O . ALA A 1 84 ? 3.560 -7.087 -15.360 1.00 98.12 84 ALA A O 1
ATOM 602 N N . SER A 1 85 ? 4.422 -6.363 -17.294 1.00 98.31 85 SER A N 1
ATOM 603 C CA . SER A 1 85 ? 5.483 -7.374 -17.301 1.00 98.31 85 SER A CA 1
ATOM 604 C C . SER A 1 85 ? 6.590 -7.033 -16.291 1.00 98.31 85 SER A C 1
ATOM 606 O O . SER A 1 85 ? 6.871 -5.849 -16.060 1.00 98.31 85 SER A O 1
ATOM 608 N N . PRO A 1 86 ? 7.284 -8.035 -15.721 1.00 98.06 86 PRO A N 1
ATOM 609 C CA . PRO A 1 86 ? 8.461 -7.797 -14.890 1.00 98.06 86 PRO A CA 1
ATOM 610 C C . PRO A 1 86 ? 9.532 -6.943 -15.579 1.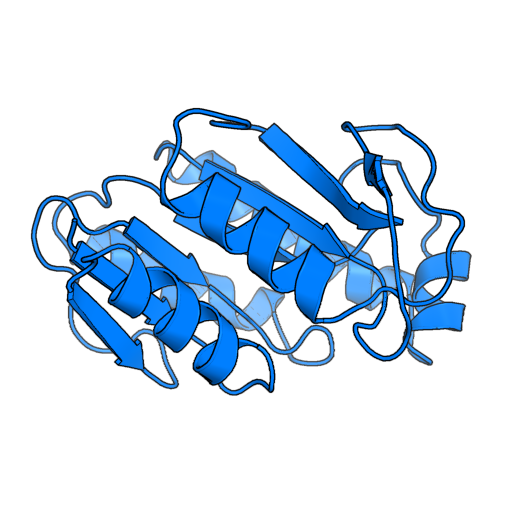00 98.06 86 PRO A C 1
ATOM 612 O O . PRO A 1 86 ? 10.180 -6.132 -14.923 1.00 98.06 86 PRO A O 1
ATOM 615 N N . GLU A 1 87 ? 9.705 -7.061 -16.896 1.00 98.31 87 GLU A N 1
ATOM 616 C CA . GLU A 1 87 ? 10.643 -6.245 -17.671 1.00 98.31 87 GLU A CA 1
ATOM 617 C C . GLU A 1 87 ? 10.259 -4.758 -17.649 1.00 98.31 87 GLU A C 1
ATOM 619 O O . GLU A 1 87 ? 11.119 -3.904 -17.422 1.00 98.31 87 GLU A O 1
ATOM 624 N N . GLN A 1 88 ? 8.970 -4.439 -17.829 1.00 98.19 88 GLN A N 1
ATOM 625 C CA . GLN A 1 88 ? 8.465 -3.065 -17.709 1.00 98.19 88 GLN A CA 1
ATOM 626 C C . GLN A 1 88 ? 8.678 -2.518 -16.296 1.00 98.19 88 GLN A C 1
ATOM 628 O O . GLN A 1 88 ? 9.197 -1.414 -16.135 1.00 98.19 88 GLN A O 1
ATOM 633 N N . VAL A 1 89 ? 8.338 -3.308 -15.274 1.00 98.38 89 VAL A N 1
ATOM 634 C CA . VAL A 1 89 ? 8.506 -2.921 -13.866 1.00 98.38 89 VAL A CA 1
ATOM 635 C C . VAL A 1 89 ? 9.980 -2.659 -13.548 1.00 98.38 89 VAL A C 1
ATOM 637 O O . VAL A 1 89 ? 10.311 -1.630 -12.959 1.00 98.38 89 VAL A O 1
ATOM 640 N N . GLY A 1 90 ? 10.882 -3.533 -13.999 1.00 98.25 90 GLY A N 1
ATOM 641 C CA . GLY A 1 90 ? 12.324 -3.357 -13.829 1.00 98.25 90 GLY A CA 1
ATOM 642 C C . GLY A 1 90 ? 12.847 -2.085 -14.497 1.00 98.25 90 GLY A C 1
ATOM 643 O O . GLY A 1 90 ? 13.659 -1.371 -13.909 1.00 98.25 90 GLY A O 1
ATOM 644 N N . ALA A 1 91 ? 12.334 -1.750 -15.685 1.00 98.38 91 ALA A N 1
ATOM 645 C CA . ALA A 1 91 ? 12.681 -0.513 -16.380 1.00 98.38 91 ALA A CA 1
ATOM 646 C C . ALA A 1 91 ? 12.195 0.743 -15.635 1.00 98.38 91 ALA A C 1
ATOM 648 O O . ALA A 1 91 ? 12.944 1.715 -15.531 1.00 98.38 91 ALA A O 1
ATOM 649 N N . TRP A 1 92 ? 10.972 0.735 -15.093 1.00 98.19 92 TRP A N 1
ATOM 650 C CA . TRP A 1 92 ? 10.413 1.881 -14.365 1.00 98.19 92 TRP A CA 1
ATOM 651 C C . TRP A 1 92 ? 11.115 2.124 -13.029 1.00 98.19 92 TRP A C 1
ATOM 653 O O . TRP A 1 92 ? 11.467 3.258 -12.711 1.00 98.19 92 TRP A O 1
ATOM 663 N N . PHE A 1 93 ? 11.350 1.059 -12.263 1.00 97.06 93 PHE A N 1
ATOM 664 C CA . PHE A 1 93 ? 11.960 1.123 -10.934 1.00 97.06 93 PHE A CA 1
ATOM 665 C C . PHE A 1 93 ? 13.494 1.051 -10.949 1.00 97.06 93 PHE A C 1
ATOM 667 O O . PHE A 1 93 ? 14.115 1.160 -9.895 1.00 97.06 93 PHE A O 1
ATOM 674 N N . GLN A 1 94 ? 14.106 0.887 -12.128 1.00 97.38 94 GLN A N 1
ATOM 675 C CA . GLN A 1 94 ? 15.558 0.771 -12.319 1.00 97.38 94 GLN A CA 1
ATOM 676 C C . GLN A 1 94 ? 16.184 -0.342 -11.461 1.00 97.38 94 GLN A C 1
ATOM 678 O O . GLN A 1 94 ? 17.231 -0.165 -10.839 1.00 97.38 94 GLN A O 1
ATOM 683 N N . THR A 1 95 ? 15.528 -1.502 -11.425 1.00 97.50 95 THR A N 1
ATOM 684 C CA . THR A 1 95 ? 15.923 -2.654 -10.602 1.00 97.50 95 THR A CA 1
ATOM 685 C C . THR A 1 95 ? 15.638 -3.980 -11.316 1.00 97.50 95 THR A C 1
ATOM 687 O O . THR A 1 95 ? 15.129 -4.008 -12.438 1.00 97.50 95 THR A O 1
ATOM 690 N N . ALA A 1 96 ? 15.955 -5.101 -10.669 1.00 97.50 96 ALA A N 1
ATOM 691 C CA . ALA A 1 96 ? 15.581 -6.431 -11.134 1.00 97.50 96 ALA A CA 1
ATOM 692 C C . ALA A 1 96 ? 14.061 -6.634 -10.993 1.00 97.50 96 ALA A C 1
ATOM 694 O O . ALA A 1 96 ? 13.559 -7.002 -9.931 1.00 97.50 96 ALA A O 1
ATOM 695 N N . GLY A 1 97 ? 13.326 -6.385 -12.079 1.00 97.88 97 GLY A N 1
ATOM 696 C CA . GLY A 1 97 ? 11.864 -6.361 -12.066 1.00 97.88 97 GLY A CA 1
ATOM 697 C C . GLY A 1 97 ? 11.208 -7.673 -11.633 1.00 97.88 97 GLY A C 1
ATOM 698 O O . GLY A 1 97 ? 10.266 -7.638 -10.851 1.00 97.88 97 GLY A O 1
ATOM 699 N N . THR A 1 98 ? 11.735 -8.833 -12.046 1.00 98.25 98 THR A N 1
ATOM 700 C CA . THR A 1 98 ? 11.219 -10.141 -11.598 1.00 98.25 98 THR A CA 1
ATOM 701 C C . THR A 1 98 ? 11.280 -10.290 -10.084 1.00 98.25 98 THR A C 1
ATOM 703 O O . THR A 1 98 ? 10.279 -10.660 -9.480 1.00 98.25 98 THR A O 1
ATOM 706 N N . SER A 1 99 ? 12.415 -9.969 -9.459 1.00 97.69 99 SER A N 1
ATOM 707 C CA . SER A 1 99 ? 12.550 -10.052 -8.001 1.00 97.69 99 SER A CA 1
ATOM 708 C C . SER A 1 99 ? 11.588 -9.093 -7.305 1.00 97.69 99 SER A C 1
ATOM 710 O O . SER A 1 99 ? 10.854 -9.507 -6.414 1.00 97.69 99 SER A O 1
ATOM 712 N N . LEU A 1 100 ? 11.523 -7.844 -7.779 1.00 98.19 100 LEU A N 1
ATOM 713 C CA . LEU A 1 100 ? 10.638 -6.819 -7.230 1.00 98.19 100 LEU A CA 1
ATOM 714 C C . LEU A 1 100 ? 9.157 -7.246 -7.257 1.00 98.19 100 LEU A C 1
ATOM 716 O O . LEU A 1 100 ? 8.466 -7.160 -6.240 1.00 98.19 100 LEU A O 1
ATOM 720 N N . VAL A 1 101 ? 8.679 -7.730 -8.409 1.00 98.50 101 VAL A N 1
ATOM 721 C CA . VAL A 1 101 ? 7.298 -8.211 -8.568 1.00 98.50 101 VAL A CA 1
ATOM 722 C C . VAL A 1 101 ? 7.040 -9.420 -7.672 1.00 98.50 101 VAL A C 1
ATOM 724 O O . VAL A 1 101 ? 6.004 -9.470 -7.017 1.00 98.50 101 VAL A O 1
ATOM 727 N N . MET A 1 102 ? 7.971 -10.375 -7.599 1.00 98.19 102 MET A N 1
ATOM 728 C CA . MET A 1 102 ? 7.793 -11.590 -6.798 1.00 98.19 102 MET A CA 1
ATOM 729 C C . MET A 1 102 ? 7.744 -11.314 -5.293 1.00 98.19 102 MET A C 1
ATOM 731 O O . MET A 1 102 ? 6.929 -11.925 -4.603 1.00 98.19 102 MET A O 1
ATOM 735 N N . GLU A 1 103 ? 8.554 -10.384 -4.781 1.00 97.69 103 GLU A N 1
ATOM 736 C CA . GLU A 1 103 ? 8.499 -9.982 -3.369 1.00 97.69 103 GLU A CA 1
ATOM 737 C C . GLU A 1 103 ? 7.145 -9.365 -3.004 1.00 97.69 103 GLU A C 1
ATOM 739 O O . GLU A 1 103 ? 6.543 -9.724 -1.991 1.00 97.69 103 GLU A O 1
ATOM 744 N N . HIS A 1 104 ? 6.625 -8.482 -3.858 1.00 98.44 104 HIS A N 1
ATOM 745 C CA . HIS A 1 104 ? 5.319 -7.870 -3.629 1.00 98.44 104 HIS A CA 1
ATOM 746 C C . HIS A 1 104 ? 4.179 -8.866 -3.827 1.00 98.44 104 HIS A C 1
ATOM 748 O O . HIS A 1 104 ? 3.226 -8.853 -3.056 1.00 98.44 104 HIS A O 1
ATOM 754 N N . LEU A 1 105 ? 4.273 -9.763 -4.811 1.00 98.19 105 LEU A N 1
ATOM 755 C CA . LEU A 1 105 ? 3.278 -10.812 -5.025 1.00 98.19 105 LEU A CA 1
ATOM 756 C C . LEU A 1 105 ? 3.207 -11.764 -3.825 1.00 98.19 105 LEU A C 1
ATOM 758 O O . LEU A 1 105 ? 2.119 -12.195 -3.452 1.00 98.19 105 LEU A O 1
ATOM 762 N N . TYR A 1 106 ? 4.347 -12.076 -3.203 1.00 98.38 106 TYR A N 1
ATOM 763 C CA . TYR A 1 106 ? 4.370 -12.843 -1.960 1.00 98.38 106 TYR A CA 1
ATOM 764 C C . TYR A 1 106 ? 3.626 -12.110 -0.837 1.00 98.38 106 TYR A C 1
ATOM 766 O O . TYR A 1 106 ? 2.752 -12.701 -0.209 1.00 98.38 106 TYR A O 1
ATOM 774 N N . ALA A 1 107 ? 3.890 -10.817 -0.638 1.00 98.44 107 ALA A N 1
ATOM 775 C CA . ALA A 1 107 ? 3.174 -10.011 0.349 1.00 98.44 107 ALA A CA 1
ATOM 776 C C . ALA A 1 107 ? 1.657 -9.941 0.088 1.00 98.44 107 ALA A C 1
ATOM 778 O O . ALA A 1 107 ? 0.876 -10.109 1.021 1.00 98.44 107 ALA A O 1
ATOM 779 N N . VAL A 1 108 ? 1.238 -9.764 -1.169 1.00 98.44 108 VAL A N 1
A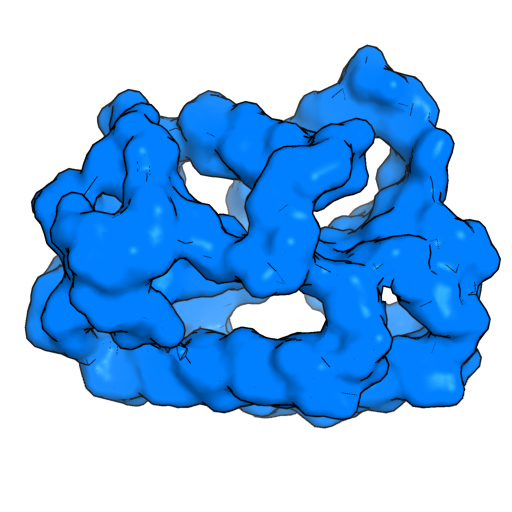TOM 780 C CA . VAL A 1 108 ? -0.182 -9.754 -1.563 1.00 98.44 108 VAL A CA 1
ATOM 781 C C . VAL A 1 108 ? -0.862 -11.080 -1.224 1.00 98.44 108 VAL A C 1
ATOM 783 O O . VAL A 1 108 ? -1.915 -11.073 -0.596 1.00 98.44 108 VAL A O 1
ATOM 786 N N . LYS A 1 109 ? -0.241 -12.217 -1.567 1.00 98.00 109 LYS A N 1
ATOM 787 C CA . LYS A 1 109 ? -0.773 -13.544 -1.218 1.00 98.00 109 LYS A CA 1
ATOM 788 C C . LYS A 1 109 ? -0.903 -13.725 0.285 1.00 98.00 109 LYS A C 1
ATOM 790 O O . LYS A 1 109 ? -1.911 -14.219 0.759 1.00 98.00 109 LYS A O 1
ATOM 795 N N . MET A 1 110 ? 0.099 -13.295 1.042 1.00 98.38 110 MET A N 1
ATOM 796 C CA . MET A 1 110 ? 0.053 -13.427 2.493 1.00 98.38 110 MET A CA 1
ATOM 797 C C . MET A 1 110 ? -1.000 -12.512 3.127 1.00 98.38 110 MET A C 1
ATOM 799 O O . MET A 1 110 ? -1.569 -12.889 4.140 1.00 98.38 110 MET A O 1
ATOM 803 N N . ILE A 1 111 ? -1.308 -11.352 2.534 1.00 98.50 111 ILE A N 1
ATOM 804 C CA . ILE A 1 111 ? -2.450 -10.520 2.949 1.00 98.50 111 ILE A CA 1
ATOM 805 C C . ILE A 1 111 ? -3.784 -11.218 2.664 1.00 98.50 111 ILE A C 1
ATOM 807 O O . ILE A 1 111 ? -4.667 -11.174 3.516 1.00 98.50 111 ILE A O 1
ATOM 811 N N . ASP A 1 112 ? -3.924 -11.862 1.505 1.00 97.81 112 ASP A N 1
ATOM 812 C CA . ASP A 1 112 ? -5.122 -12.630 1.138 1.00 97.81 112 ASP A CA 1
ATOM 813 C C . ASP A 1 112 ? -5.373 -13.788 2.128 1.00 97.81 112 ASP A C 1
ATOM 815 O O . ASP A 1 112 ? -6.475 -13.938 2.652 1.00 97.81 112 ASP A O 1
ATOM 819 N N . GLU A 1 113 ? -4.317 -14.523 2.496 1.00 97.94 113 GLU A N 1
ATOM 820 C CA . GLU A 1 113 ? -4.356 -15.635 3.466 1.00 97.94 113 GLU A CA 1
ATOM 821 C C . GLU A 1 113 ? -4.656 -15.201 4.914 1.00 97.94 113 GLU A C 1
ATOM 823 O O . GLU A 1 113 ? -5.014 -16.033 5.744 1.00 97.94 113 G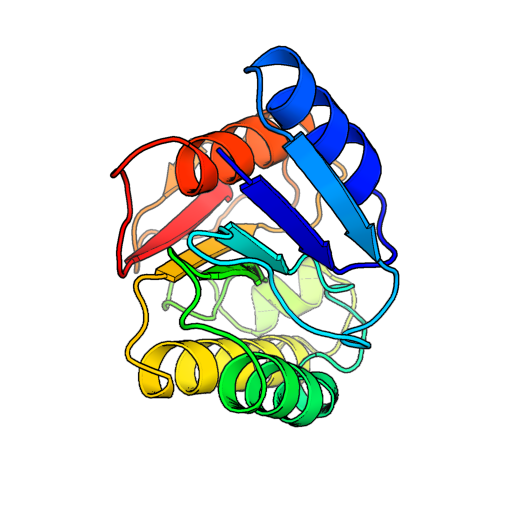LU A O 1
ATOM 828 N N . LEU A 1 114 ? -4.527 -13.910 5.252 1.00 97.44 114 LEU A N 1
ATOM 829 C CA . LEU A 1 114 ? -4.939 -13.399 6.569 1.00 97.44 114 LEU A CA 1
ATOM 830 C C . LEU A 1 114 ? -6.468 -13.309 6.714 1.00 97.44 114 LEU A C 1
ATOM 832 O O . LEU A 1 114 ? -6.953 -13.013 7.805 1.00 97.44 114 LEU A O 1
ATOM 836 N N . GLU A 1 115 ? -7.226 -13.525 5.631 1.00 95.62 115 GLU A N 1
ATOM 837 C CA . GLU A 1 115 ? -8.697 -13.563 5.598 1.00 95.62 115 GLU A CA 1
ATOM 838 C C . GLU A 1 115 ? -9.385 -12.292 6.147 1.00 95.62 115 GLU A C 1
ATOM 840 O O . GLU A 1 115 ? -10.571 -12.282 6.492 1.00 95.62 115 GLU A O 1
ATOM 845 N N . HIS A 1 116 ? -8.654 -11.178 6.210 1.00 97.31 116 HIS A N 1
ATOM 846 C CA . HIS A 1 116 ? -9.193 -9.866 6.549 1.00 97.31 116 HIS A CA 1
ATOM 847 C C . HIS A 1 116 ? -9.539 -9.087 5.281 1.00 97.31 116 HIS A C 1
ATOM 849 O O . HIS A 1 116 ? -8.848 -9.239 4.273 1.00 97.31 116 HIS A O 1
ATOM 855 N N . PRO A 1 117 ? -10.554 -8.198 5.312 1.00 98.31 117 PRO A N 1
ATOM 856 C CA . PRO A 1 117 ? -10.834 -7.337 4.173 1.00 98.31 117 PRO A CA 1
ATOM 857 C C . PRO A 1 117 ? -9.573 -6.587 3.742 1.00 98.31 117 PRO A C 1
ATOM 859 O O . PRO A 1 117 ? -8.874 -6.033 4.595 1.00 98.31 117 PRO A O 1
ATOM 862 N N . TYR A 1 118 ? -9.284 -6.530 2.444 1.00 98.69 118 TYR A N 1
ATOM 863 C CA . TYR A 1 118 ? -8.076 -5.854 1.970 1.00 98.69 118 TYR A CA 1
ATOM 864 C C . TYR A 1 118 ? -8.272 -5.028 0.705 1.00 98.69 118 TYR A C 1
ATOM 866 O O . TYR A 1 118 ? -9.264 -5.171 0.004 1.00 98.69 118 TYR A O 1
ATOM 874 N N . VAL A 1 119 ? -7.320 -4.141 0.423 1.00 98.75 119 VAL A N 1
ATOM 875 C CA . VAL A 1 119 ? -7.170 -3.488 -0.882 1.00 98.75 119 VAL A CA 1
ATOM 876 C C . VAL A 1 119 ? -5.685 -3.390 -1.204 1.00 98.75 119 VAL A C 1
ATOM 878 O O . VAL A 1 119 ? -4.907 -2.886 -0.389 1.00 98.75 119 VAL A O 1
ATOM 881 N N . ILE A 1 120 ? -5.284 -3.821 -2.397 1.00 98.62 120 ILE A N 1
ATOM 882 C CA . ILE A 1 120 ? -3.913 -3.625 -2.883 1.00 98.62 120 ILE A CA 1
ATOM 883 C C . ILE A 1 120 ? -3.912 -2.469 -3.878 1.00 98.62 120 ILE A C 1
ATOM 885 O O . ILE A 1 120 ? -4.503 -2.564 -4.948 1.00 98.62 120 ILE A O 1
ATOM 889 N N . VAL A 1 121 ? -3.241 -1.369 -3.548 1.00 98.56 121 VAL A N 1
ATOM 890 C CA . VAL A 1 121 ? -3.053 -0.231 -4.456 1.00 98.56 121 VAL A CA 1
ATOM 891 C C . VAL A 1 121 ? -1.714 -0.377 -5.163 1.00 98.56 121 VAL A C 1
ATOM 893 O O . VAL A 1 121 ? -0.680 -0.469 -4.509 1.00 98.56 121 VAL A O 1
ATOM 896 N N . ARG A 1 122 ? -1.708 -0.383 -6.495 1.00 97.88 122 ARG A N 1
ATOM 897 C CA . ARG A 1 122 ? -0.538 -0.738 -7.310 1.00 97.88 122 ARG A CA 1
ATOM 898 C C . ARG A 1 122 ? -0.154 0.427 -8.202 1.00 97.88 122 ARG A C 1
ATOM 900 O O . ARG A 1 122 ? -0.965 0.868 -9.014 1.00 97.88 122 ARG A O 1
ATOM 907 N N . THR A 1 123 ? 1.066 0.942 -8.077 1.00 97.75 123 THR A N 1
ATOM 908 C CA . THR A 1 123 ? 1.484 2.088 -8.898 1.00 97.75 123 THR A CA 1
ATOM 909 C C . THR A 1 123 ? 2.923 1.970 -9.394 1.00 97.75 123 THR A C 1
ATOM 911 O O . THR A 1 123 ? 3.796 1.542 -8.636 1.00 97.75 123 THR A O 1
ATOM 914 N N . PRO A 1 124 ? 3.229 2.440 -10.617 1.00 97.81 124 PRO A N 1
ATOM 915 C CA . PRO A 1 124 ? 4.591 2.801 -11.009 1.00 97.81 124 PRO A CA 1
ATOM 916 C C . PRO A 1 124 ? 5.216 3.822 -10.029 1.00 97.81 124 PRO A C 1
ATOM 918 O O . PRO A 1 124 ? 4.525 4.336 -9.139 1.00 97.81 124 PRO A O 1
ATOM 921 N N . PRO A 1 125 ? 6.507 4.175 -10.183 1.00 97.50 125 PRO A N 1
ATOM 922 C CA . PRO A 1 125 ? 7.150 5.194 -9.362 1.00 97.50 125 PRO A CA 1
ATOM 923 C C . PRO A 1 125 ? 6.350 6.501 -9.282 1.00 97.50 125 PRO A C 1
ATOM 925 O O . PRO A 1 125 ? 5.948 7.087 -10.292 1.00 97.50 125 PRO A O 1
ATOM 928 N N . VAL A 1 126 ? 6.164 6.992 -8.058 1.00 96.44 126 VAL A N 1
ATOM 929 C CA . VAL A 1 126 ? 5.374 8.195 -7.765 1.00 96.44 126 VAL A CA 1
ATOM 930 C C . VAL A 1 126 ? 6.250 9.444 -7.887 1.00 96.44 126 VAL A C 1
ATOM 932 O O . VAL A 1 126 ? 6.623 10.090 -6.908 1.00 96.44 126 VAL A O 1
ATOM 935 N N . THR A 1 127 ? 6.671 9.732 -9.114 1.00 94.44 127 THR A N 1
ATOM 936 C CA . THR A 1 127 ? 7.578 10.842 -9.461 1.00 94.44 127 THR A CA 1
ATOM 937 C C . THR A 1 127 ? 7.057 11.696 -10.619 1.00 94.44 127 THR A C 1
ATOM 939 O O . THR A 1 127 ? 7.702 12.673 -10.999 1.00 94.44 127 THR A O 1
ATOM 942 N N . GLY A 1 128 ? 5.907 11.329 -11.190 1.00 92.62 128 GLY A N 1
ATOM 943 C CA . GLY A 1 128 ? 5.309 11.949 -12.368 1.00 92.62 128 GLY A CA 1
ATOM 944 C C . GLY A 1 128 ? 4.115 12.845 -12.044 1.00 92.62 128 GLY A C 1
ATOM 945 O O . GLY A 1 128 ? 4.067 13.516 -11.013 1.00 92.62 128 GLY A O 1
ATOM 946 N N . ARG A 1 129 ? 3.150 12.875 -12.968 1.00 90.75 129 ARG A N 1
ATOM 947 C CA . ARG A 1 129 ? 1.858 13.566 -12.839 1.00 90.75 129 ARG A CA 1
ATOM 948 C C . ARG A 1 129 ? 0.761 12.705 -13.455 1.00 90.75 129 ARG A C 1
ATOM 950 O O . ARG A 1 129 ? 1.029 12.027 -14.447 1.00 90.75 129 ARG A O 1
ATOM 957 N N . GLY A 1 130 ? -0.457 12.791 -12.928 1.00 92.19 130 GLY A N 1
ATOM 958 C CA . GLY A 1 130 ? -1.597 12.067 -13.475 1.00 92.19 130 GLY A CA 1
ATOM 959 C C . GLY A 1 130 ? -1.505 10.553 -13.285 1.00 92.19 130 GLY A C 1
ATOM 960 O O . GLY A 1 130 ? -0.639 10.033 -12.577 1.00 92.19 130 GLY A O 1
ATOM 961 N N . GLY A 1 131 ? -2.408 9.861 -13.967 1.00 93.25 131 GLY A N 1
ATOM 962 C CA . GLY A 1 131 ? -2.628 8.422 -13.876 1.00 93.25 131 GLY A CA 1
ATOM 963 C C . GLY A 1 131 ? -4.124 8.161 -13.748 1.00 93.25 131 GLY A C 1
ATOM 964 O O . GLY A 1 131 ? -4.830 8.920 -13.084 1.00 93.25 131 GLY A O 1
ATOM 965 N N . ASN A 1 132 ? -4.622 7.124 -14.414 1.00 95.75 132 ASN A N 1
ATOM 966 C CA . ASN A 1 132 ? -6.024 6.733 -14.317 1.00 95.75 132 ASN A CA 1
ATOM 967 C C . ASN A 1 132 ? -6.141 5.438 -13.527 1.00 95.75 132 ASN A C 1
ATOM 969 O O . ASN A 1 132 ? -5.242 4.599 -13.562 1.00 95.75 132 ASN A O 1
ATOM 973 N N . VAL A 1 133 ? -7.257 5.279 -12.819 1.00 97.56 133 VAL A N 1
ATOM 974 C CA . VAL A 1 133 ? -7.549 4.040 -12.095 1.00 97.56 133 VAL A CA 1
ATOM 975 C C . VAL A 1 133 ? -7.633 2.882 -13.091 1.00 97.56 133 VAL A C 1
ATOM 977 O O . VAL A 1 133 ? -8.257 3.020 -14.145 1.00 97.56 133 VAL A O 1
ATOM 980 N N . LYS A 1 134 ? -6.998 1.761 -12.747 1.00 97.75 134 LYS A N 1
ATOM 981 C CA . LYS A 1 134 ? -6.970 0.516 -13.521 1.00 97.75 134 LYS A CA 1
ATOM 982 C C . LYS A 1 134 ? -7.482 -0.643 -12.682 1.00 97.75 134 LYS A C 1
ATOM 984 O O . LYS A 1 134 ? -7.095 -0.780 -11.522 1.00 97.75 134 LYS A O 1
ATOM 989 N N . GLY A 1 135 ? -8.324 -1.481 -13.272 1.00 96.19 135 GLY A N 1
ATOM 990 C CA . GLY A 1 135 ? -8.713 -2.757 -12.672 1.00 96.19 135 GLY A CA 1
ATOM 991 C C . GLY A 1 135 ? -7.574 -3.785 -12.657 1.00 96.19 135 GLY A C 1
ATOM 992 O O . GLY A 1 135 ? -6.472 -3.540 -13.154 1.00 96.19 135 GLY A O 1
ATOM 993 N N . GLU A 1 136 ? -7.846 -4.962 -12.101 1.00 94.12 136 GLU A N 1
ATOM 994 C CA . GLU A 1 136 ? -6.968 -6.129 -12.244 1.00 94.12 136 GLU A CA 1
ATOM 995 C C . GLU A 1 136 ? -6.880 -6.568 -13.710 1.00 94.12 136 GLU A C 1
ATOM 997 O O . GLU A 1 136 ? -7.871 -6.520 -14.442 1.00 94.12 136 GLU A O 1
ATOM 1002 N N . GLY A 1 137 ? -5.687 -6.965 -14.161 1.00 94.94 137 GLY A N 1
ATOM 1003 C CA . GLY A 1 137 ? -5.423 -7.351 -15.551 1.00 94.94 137 GLY A CA 1
ATOM 1004 C C . GLY A 1 137 ? -5.497 -6.211 -16.577 1.00 94.94 137 GLY A C 1
ATOM 1005 O O . GLY A 1 137 ? -5.148 -6.416 -17.741 1.00 94.94 137 GLY A O 1
ATOM 1006 N N . GLU A 1 138 ? -5.928 -5.004 -16.194 1.00 97.75 138 GLU A N 1
ATOM 1007 C CA . GLU A 1 138 ? -5.923 -3.850 -17.092 1.00 97.75 138 GLU A CA 1
ATOM 1008 C C . GLU A 1 138 ? -4.502 -3.291 -17.257 1.00 97.75 138 GLU A C 1
ATOM 1010 O O . GLU A 1 138 ? -3.877 -2.940 -16.258 1.00 97.75 138 GLU A O 1
ATOM 1015 N N . PRO A 1 139 ? -3.988 -3.119 -18.491 1.00 97.38 139 PRO A N 1
ATOM 1016 C CA . PRO A 1 139 ? -2.593 -2.742 -18.689 1.00 97.38 139 PRO A CA 1
ATOM 1017 C C . PRO A 1 139 ? -2.148 -1.401 -18.063 1.00 97.38 139 PRO A C 1
ATOM 1019 O O . PRO A 1 139 ? -2.609 -0.316 -18.433 1.00 97.38 139 PRO A O 1
ATOM 1022 N N . ILE A 1 140 ? -1.130 -1.547 -17.218 1.00 97.62 140 ILE A N 1
ATOM 1023 C CA . ILE A 1 140 ? -0.012 -0.682 -16.828 1.00 97.62 140 ILE A CA 1
ATOM 1024 C C . ILE A 1 140 ? 0.841 -0.105 -17.966 1.00 97.62 140 ILE A C 1
ATOM 1026 O O . ILE A 1 140 ? 1.761 -0.806 -18.389 1.00 97.62 140 ILE A O 1
ATOM 1030 N N . GLN A 1 141 ? 0.622 1.103 -18.501 1.00 94.38 141 GLN A N 1
ATOM 1031 C CA . GLN A 1 141 ? 1.547 1.650 -19.525 1.00 94.38 141 GLN A CA 1
ATOM 1032 C C . GLN A 1 141 ? 2.332 2.882 -19.085 1.00 94.38 141 GLN A C 1
ATOM 1034 O O . GLN A 1 141 ? 3.443 3.102 -19.579 1.00 94.38 141 GLN A O 1
ATOM 1039 N N . GLN A 1 142 ? 1.794 3.683 -18.168 1.00 94.88 142 GLN A N 1
ATOM 1040 C CA . GLN A 1 142 ? 2.487 4.872 -17.695 1.00 94.88 142 GLN A CA 1
ATOM 1041 C C . GLN A 1 142 ? 3.681 4.489 -16.804 1.00 94.88 142 GLN A C 1
ATOM 1043 O O . GLN A 1 142 ? 3.549 3.704 -15.875 1.00 94.88 142 GLN A O 1
ATOM 1048 N N . ALA A 1 143 ? 4.863 5.049 -17.080 1.00 96.75 143 ALA A N 1
ATOM 1049 C CA . ALA A 1 143 ? 6.098 4.697 -16.369 1.00 96.75 143 ALA A CA 1
ATOM 1050 C C . ALA A 1 143 ? 6.239 5.343 -14.984 1.00 96.75 143 ALA A C 1
ATOM 1052 O O . ALA A 1 143 ? 7.060 4.909 -14.186 1.00 96.75 143 ALA A O 1
ATOM 1053 N N . THR A 1 144 ? 5.486 6.407 -14.712 1.00 97.56 144 THR A N 1
ATOM 1054 C CA . THR A 1 144 ? 5.456 7.123 -13.431 1.00 97.56 144 THR A CA 1
ATOM 1055 C C . THR A 1 144 ? 4.060 7.680 -13.212 1.00 97.56 144 THR A C 1
ATOM 1057 O O . THR A 1 144 ? 3.367 7.950 -14.184 1.00 97.56 144 THR A O 1
ATOM 1060 N N . VAL A 1 145 ? 3.640 7.907 -11.973 1.00 97.69 145 VAL A N 1
ATOM 1061 C CA . VAL A 1 145 ? 2.334 8.520 -11.659 1.00 97.69 145 VAL A CA 1
ATOM 1062 C C . VAL A 1 145 ? 2.485 9.707 -10.717 1.00 97.69 145 VAL A C 1
ATOM 1064 O O . VAL A 1 145 ? 3.549 9.919 -10.127 1.00 97.69 145 VAL A O 1
ATOM 1067 N N . GLY A 1 146 ? 1.433 10.516 -10.614 1.00 97.25 146 GLY A N 1
ATOM 1068 C CA . GLY A 1 146 ? 1.384 11.661 -9.718 1.00 97.25 146 GLY A CA 1
ATOM 1069 C C . GLY A 1 146 ? 1.126 11.277 -8.262 1.00 97.25 146 GLY A C 1
ATOM 1070 O O . GLY A 1 146 ? 0.423 10.312 -7.948 1.00 97.25 146 GLY A O 1
ATOM 1071 N N . GLN A 1 147 ? 1.721 12.049 -7.351 1.00 97.12 147 GLN A N 1
ATOM 1072 C CA . GLN A 1 147 ? 1.534 11.864 -5.911 1.00 97.12 147 GLN A CA 1
ATOM 1073 C C . GLN A 1 147 ? 0.097 12.159 -5.482 1.00 97.12 147 GLN A C 1
ATOM 1075 O O . GLN A 1 147 ? -0.432 11.445 -4.639 1.00 97.12 147 GLN A O 1
ATOM 1080 N N . GLU A 1 148 ? -0.528 13.186 -6.054 1.00 97.06 148 GLU A N 1
ATOM 1081 C CA . GLU A 1 148 ? -1.896 13.583 -5.715 1.00 97.06 148 GLU A CA 1
ATOM 1082 C C . GLU A 1 148 ? -2.892 12.466 -6.039 1.00 97.06 148 GLU A C 1
ATOM 1084 O O . GLU A 1 148 ? -3.652 12.048 -5.167 1.00 97.06 148 GLU A O 1
ATOM 1089 N N . GLU A 1 149 ? -2.820 11.905 -7.246 1.00 97.88 149 GLU A N 1
ATOM 1090 C CA . GLU A 1 149 ? -3.680 10.804 -7.681 1.00 97.88 149 GLU A CA 1
ATOM 1091 C C . GLU A 1 149 ? -3.416 9.522 -6.879 1.00 97.88 149 GLU A C 1
ATOM 1093 O O . GLU A 1 149 ? -4.352 8.818 -6.501 1.00 97.88 149 GLU A O 1
ATOM 1098 N N . THR A 1 150 ? -2.148 9.244 -6.555 1.00 98.00 150 THR A N 1
ATOM 1099 C CA . THR A 1 150 ? -1.778 8.092 -5.718 1.00 98.00 150 THR A CA 1
ATOM 1100 C C . THR A 1 150 ? -2.349 8.225 -4.307 1.00 98.00 150 THR A C 1
ATOM 1102 O O . THR A 1 150 ? -2.953 7.286 -3.790 1.00 98.00 150 THR A O 1
ATOM 1105 N N . VAL A 1 151 ? -2.202 9.399 -3.684 1.00 98.19 151 VAL A N 1
ATOM 1106 C CA . VAL A 1 151 ? -2.766 9.686 -2.357 1.00 98.19 151 VAL A CA 1
ATOM 1107 C C . VAL A 1 151 ? -4.287 9.585 -2.404 1.00 98.19 151 VAL A C 1
ATOM 1109 O O . VAL A 1 151 ? -4.863 8.920 -1.551 1.00 98.19 151 VAL A O 1
ATOM 1112 N N . ALA A 1 152 ? -4.936 10.156 -3.421 1.00 98.25 152 ALA A N 1
ATOM 1113 C CA . ALA A 1 152 ? -6.385 10.080 -3.580 1.00 98.25 152 ALA A CA 1
ATOM 1114 C C . ALA A 1 152 ? -6.892 8.630 -3.689 1.00 98.25 152 ALA A C 1
ATOM 1116 O O . ALA A 1 152 ? -7.887 8.279 -3.046 1.00 98.25 152 ALA A O 1
ATOM 1117 N N . LEU A 1 153 ? -6.201 7.769 -4.446 1.00 98.44 153 LEU A N 1
ATOM 1118 C CA . LEU A 1 153 ? -6.560 6.356 -4.581 1.00 98.44 153 LEU A CA 1
ATOM 1119 C C . LEU A 1 153 ? -6.366 5.588 -3.265 1.00 98.44 153 LEU A C 1
ATOM 1121 O O . LEU A 1 153 ? -7.279 4.884 -2.834 1.00 98.44 153 LEU A O 1
ATOM 1125 N N . ILE A 1 154 ? -5.227 5.772 -2.585 1.00 98.50 154 ILE A N 1
ATOM 1126 C CA . ILE A 1 154 ? -4.971 5.151 -1.274 1.00 98.50 154 ILE A CA 1
ATOM 1127 C C . ILE A 1 154 ? -6.019 5.606 -0.257 1.00 98.50 154 ILE A C 1
ATOM 1129 O O . ILE A 1 154 ? -6.619 4.783 0.429 1.00 98.50 154 ILE A O 1
ATOM 1133 N N . THR A 1 155 ? -6.294 6.907 -0.172 1.00 98.38 155 THR A N 1
ATOM 1134 C CA . THR A 1 155 ? -7.304 7.438 0.744 1.00 98.38 155 THR A CA 1
ATOM 1135 C C . THR A 1 155 ? -8.689 6.871 0.429 1.00 98.38 155 THR A C 1
ATOM 1137 O O . THR A 1 155 ? -9.387 6.471 1.356 1.00 98.38 155 THR A O 1
ATOM 1140 N N . THR A 1 156 ? -9.061 6.731 -0.847 1.00 98.44 156 THR A N 1
ATOM 1141 C CA . THR A 1 156 ? -10.329 6.097 -1.256 1.00 98.44 156 THR A CA 1
ATOM 1142 C C . THR A 1 156 ? -10.415 4.636 -0.805 1.00 98.44 156 THR A C 1
ATOM 1144 O O . THR A 1 156 ? -11.436 4.232 -0.243 1.00 98.44 156 THR A O 1
ATOM 1147 N N . ALA A 1 157 ? -9.343 3.858 -0.985 1.00 98.25 157 ALA A N 1
ATOM 1148 C CA . ALA A 1 157 ? -9.250 2.469 -0.523 1.00 98.25 157 ALA A CA 1
ATOM 1149 C C . ALA A 1 157 ? -9.358 2.344 1.011 1.00 98.25 157 ALA A C 1
ATOM 1151 O O . ALA A 1 157 ? -9.880 1.363 1.546 1.00 98.25 157 ALA A O 1
ATOM 1152 N N . VAL A 1 158 ? -8.891 3.357 1.743 1.00 98.31 158 VAL A N 1
ATOM 1153 C CA . VAL A 1 158 ? -8.952 3.392 3.209 1.00 98.31 158 VAL A CA 1
ATOM 1154 C C . VAL A 1 158 ? -10.334 3.809 3.720 1.00 98.31 158 VAL A C 1
ATOM 1156 O O . VAL A 1 158 ? -10.807 3.233 4.701 1.00 98.31 158 VAL A O 1
ATOM 1159 N N . THR A 1 159 ? -10.979 4.802 3.102 1.00 97.12 159 THR A N 1
ATOM 1160 C CA . THR A 1 159 ? -12.174 5.456 3.671 1.00 97.12 159 THR A CA 1
ATOM 1161 C C . THR A 1 159 ? -13.505 4.978 3.103 1.00 97.12 159 THR A C 1
ATOM 1163 O O . THR A 1 159 ? -14.543 5.235 3.714 1.00 97.12 159 THR A O 1
ATOM 1166 N N . THR A 1 160 ? -13.502 4.267 1.975 1.00 96.50 160 THR A N 1
ATOM 1167 C CA . THR A 1 160 ? -14.723 3.812 1.290 1.00 96.50 160 THR A CA 1
ATOM 1168 C C . THR A 1 160 ? -14.774 2.290 1.174 1.00 96.50 160 THR A C 1
ATOM 1170 O O . THR A 1 160 ? -13.777 1.620 1.396 1.00 96.50 160 THR A O 1
ATOM 1173 N N . GLU A 1 161 ? -15.920 1.720 0.803 1.00 96.50 161 GLU A N 1
ATOM 1174 C CA . GLU A 1 161 ? -16.031 0.281 0.492 1.00 96.50 161 GLU A CA 1
ATOM 1175 C C . GLU A 1 161 ? -15.645 -0.049 -0.963 1.00 96.50 161 GLU A C 1
ATOM 1177 O O . GLU A 1 161 ? -15.875 -1.160 -1.436 1.00 96.50 161 GLU A O 1
ATOM 1182 N N . GLN A 1 162 ? -15.077 0.908 -1.705 1.00 95.94 162 GLN A N 1
ATOM 1183 C CA . GLN A 1 162 ? -14.576 0.633 -3.049 1.00 95.94 162 GLN A CA 1
ATOM 1184 C C . GLN A 1 162 ? -13.335 -0.261 -2.980 1.00 95.94 162 GLN A C 1
ATOM 1186 O O . GLN A 1 162 ? -12.484 -0.085 -2.109 1.00 95.94 162 GLN A O 1
ATOM 1191 N N . TYR A 1 163 ? -13.231 -1.186 -3.937 1.00 97.06 163 TYR A N 1
ATOM 1192 C CA . TYR A 1 163 ? -12.083 -2.083 -4.134 1.00 97.06 163 TYR A CA 1
ATOM 1193 C C . TYR A 1 163 ? -11.823 -3.086 -3.004 1.00 97.06 163 TYR A C 1
ATOM 1195 O O . TYR A 1 163 ? -10.768 -3.711 -2.988 1.00 97.06 163 TYR A O 1
ATOM 1203 N N . VAL A 1 164 ? -12.757 -3.265 -2.063 1.00 97.50 164 VAL A N 1
ATOM 1204 C CA . VAL A 1 164 ? -12.614 -4.280 -1.010 1.00 97.50 164 VAL A CA 1
ATOM 1205 C C . VAL A 1 164 ? -12.426 -5.663 -1.640 1.00 97.50 164 VAL A C 1
ATOM 1207 O O . VAL A 1 164 ? -13.218 -6.080 -2.486 1.00 97.50 164 VAL A O 1
ATOM 1210 N N . ASN A 1 165 ? -11.381 -6.350 -1.187 1.00 97.62 165 ASN A N 1
ATOM 1211 C CA . ASN A 1 165 ? -10.845 -7.620 -1.674 1.00 97.62 165 ASN A CA 1
ATOM 1212 C C . ASN A 1 165 ? -10.456 -7.582 -3.156 1.00 97.62 165 ASN A C 1
ATOM 1214 O O . ASN A 1 165 ? -10.721 -8.523 -3.898 1.00 97.62 165 ASN A O 1
ATOM 1218 N N . GLN A 1 166 ? -9.886 -6.458 -3.594 1.00 97.00 166 GLN A N 1
ATOM 1219 C CA . GLN A 1 166 ? -9.398 -6.265 -4.955 1.00 97.00 166 GLN A CA 1
ATOM 1220 C C . GLN A 1 166 ? -8.030 -5.591 -4.954 1.00 97.00 166 GLN A C 1
ATOM 1222 O O . GLN A 1 166 ? -7.653 -4.846 -4.040 1.00 97.00 166 GLN A O 1
ATOM 1227 N N . SER A 1 167 ? -7.316 -5.798 -6.050 1.00 97.19 167 SER A N 1
ATOM 1228 C CA . SER A 1 167 ? -6.153 -5.019 -6.428 1.00 97.19 167 SER A CA 1
ATOM 1229 C C . SER A 1 167 ? -6.549 -3.943 -7.436 1.00 97.19 167 SER A C 1
ATOM 1231 O O . SER A 1 167 ? -7.130 -4.211 -8.481 1.00 97.19 167 SER A O 1
ATOM 1233 N N . VAL A 1 168 ? -6.194 -2.695 -7.156 1.00 98.19 168 VAL A N 1
ATOM 1234 C CA . VAL A 1 168 ? -6.491 -1.543 -8.009 1.00 98.19 168 VAL A CA 1
ATOM 1235 C C . VAL A 1 168 ? -5.199 -0.826 -8.375 1.00 98.19 168 VAL A C 1
ATOM 1237 O O . VAL A 1 168 ? -4.319 -0.617 -7.542 1.00 98.19 168 VAL A O 1
ATOM 1240 N N . GLY A 1 169 ? -5.053 -0.501 -9.652 1.00 97.00 169 GLY A N 1
ATOM 1241 C CA . GLY A 1 169 ? -3.868 0.127 -10.213 1.00 97.00 169 GLY A CA 1
ATOM 1242 C C . GLY A 1 169 ? -4.047 1.617 -10.497 1.00 97.00 169 GLY A C 1
ATOM 1243 O O . GLY A 1 169 ? -5.170 2.111 -10.606 1.00 97.00 169 GLY A O 1
ATOM 1244 N N . LEU A 1 170 ? -2.931 2.321 -10.677 1.00 97.06 170 LEU A N 1
ATOM 1245 C CA . LEU A 1 170 ? -2.896 3.668 -11.248 1.00 97.06 170 LEU A CA 1
ATOM 1246 C C . LEU A 1 170 ? -1.867 3.729 -12.383 1.00 97.06 170 LEU A C 1
ATOM 1248 O O . LEU A 1 170 ? -0.699 3.410 -12.156 1.00 97.06 170 LEU A O 1
ATOM 1252 N N . GLY A 1 171 ? -2.273 4.191 -13.571 1.00 91.88 171 GLY A N 1
ATOM 1253 C CA . GLY A 1 171 ? -1.354 4.506 -14.673 1.00 91.88 171 GLY A CA 1
ATOM 1254 C C . GLY A 1 171 ? -2.012 4.673 -16.030 1.00 91.88 171 GLY A C 1
ATOM 1255 O O . GLY A 1 171 ? -3.131 5.241 -16.084 1.00 91.88 171 GLY A O 1
#

Sequence (171 aa):
MQVRIIGGEKLVAPVAQALTEQGAAVTTTADFSGTLAPETTLVWLPNPLGPVGDLVADLVALVDRSPAPKRIVMHGVPGTADDASPEQVGAWFQTAGTSLVMEHLYAVKMIDELEHPYVIVRTPPVTGRGGNVKGEGEPIQQATVGQEETVALITTAVTTEQYVNQSVGLG

Foldseek 3Di:
DEEEEEDDDPLQVLLQVVVVVVVYNYDYDPALDDEDDPQYEYEYEYDLPDQLLVRLVSVVVRCVPYHHYQEYEYEYAPPLQQQDDLVLLCVLVVHRSVVSSVSVNNSVVSRVVSVHWYEYEHEAAQPDEFWDKDFRNHHDDDSYYHSVVSSVVSNCRRPHPPRTVGYMYTD

Organism: Limosilactobacillus fermentum (NCBI:txid1613)